Protein AF-A0A009QMI8-F1 (afdb_monomer_lite)

Structure (mmCIF, N/CA/C/O backbone):
data_AF-A0A009QMI8-F1
#
_entry.id   AF-A0A009QMI8-F1
#
loop_
_atom_site.group_PDB
_atom_site.id
_atom_site.type_symbol
_atom_site.label_atom_id
_atom_site.label_alt_id
_atom_site.label_comp_id
_atom_site.label_asym_id
_atom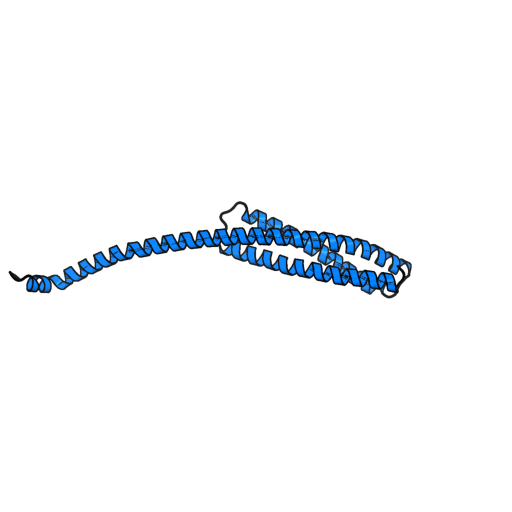_site.label_entity_id
_atom_site.label_seq_id
_atom_site.pdbx_PDB_ins_code
_atom_site.Cartn_x
_atom_site.Cartn_y
_atom_site.Cartn_z
_atom_site.occupancy
_atom_site.B_iso_or_equiv
_atom_site.auth_seq_id
_atom_site.auth_comp_id
_atom_site.auth_asym_id
_atom_site.auth_atom_id
_atom_site.pdbx_PDB_model_num
ATOM 1 N N . MET A 1 1 ? 54.240 -10.977 -61.416 1.00 46.38 1 MET A N 1
ATOM 2 C CA . MET A 1 1 ? 53.330 -9.974 -62.006 1.00 46.38 1 MET A CA 1
ATOM 3 C C . MET A 1 1 ? 52.086 -10.717 -62.457 1.00 46.38 1 MET A C 1
ATOM 5 O O . MET A 1 1 ? 52.173 -11.466 -63.418 1.00 46.38 1 MET A O 1
ATOM 9 N N . CYS A 1 2 ? 50.984 -10.628 -61.709 1.00 50.41 2 CYS A N 1
ATOM 10 C CA . CYS A 1 2 ? 49.711 -11.210 -62.141 1.00 50.41 2 CYS A CA 1
ATOM 11 C C . CYS A 1 2 ? 49.081 -10.260 -63.158 1.00 50.41 2 CYS A C 1
ATOM 13 O O . CYS A 1 2 ? 48.309 -9.381 -62.790 1.00 50.41 2 CYS A O 1
ATOM 15 N N . ASP A 1 3 ? 49.480 -10.398 -64.418 1.00 60.16 3 ASP A N 1
ATOM 16 C CA . ASP A 1 3 ? 48.928 -9.625 -65.527 1.00 60.16 3 ASP A CA 1
ATOM 17 C C . ASP A 1 3 ? 47.717 -10.389 -66.082 1.00 60.16 3 ASP A C 1
ATOM 19 O O . ASP A 1 3 ? 47.781 -11.077 -67.099 1.00 60.16 3 ASP A O 1
ATOM 23 N N . SER A 1 4 ? 46.618 -10.394 -65.321 1.00 53.62 4 SER A N 1
ATOM 24 C CA . SER A 1 4 ? 45.408 -11.120 -65.703 1.00 53.62 4 SER A CA 1
ATOM 25 C C . SER A 1 4 ? 44.417 -10.186 -66.389 1.00 53.62 4 SER A C 1
ATOM 27 O O . SER A 1 4 ? 43.771 -9.370 -65.734 1.00 53.62 4 SER A O 1
ATOM 29 N N . LYS A 1 5 ? 44.236 -10.373 -67.702 1.00 62.56 5 LYS A N 1
ATOM 30 C CA . LYS A 1 5 ? 43.083 -9.845 -68.459 1.00 62.56 5 LYS A CA 1
ATOM 31 C C . LYS A 1 5 ? 41.750 -10.493 -68.038 1.00 62.56 5 LYS A C 1
ATOM 33 O O . LYS A 1 5 ? 40.693 -10.019 -68.440 1.00 62.56 5 LYS A O 1
ATOM 38 N N . ASP A 1 6 ? 41.808 -11.520 -67.187 1.00 74.06 6 ASP A N 1
ATOM 39 C CA . ASP A 1 6 ? 40.657 -12.264 -66.688 1.00 74.06 6 ASP A CA 1
ATOM 40 C C . ASP A 1 6 ? 40.270 -11.824 -65.271 1.00 74.06 6 ASP A C 1
ATOM 42 O O . ASP A 1 6 ? 40.998 -12.040 -64.297 1.00 74.06 6 ASP A O 1
ATOM 46 N N . PHE A 1 7 ? 39.073 -11.245 -65.158 1.00 73.62 7 PHE A N 1
ATOM 47 C CA . PHE A 1 7 ? 38.458 -10.749 -63.920 1.00 73.62 7 PHE A CA 1
ATOM 48 C C . PHE A 1 7 ? 38.513 -11.760 -62.759 1.00 73.62 7 PHE A C 1
ATOM 50 O O . PHE A 1 7 ? 38.753 -11.391 -61.610 1.00 73.62 7 PHE A O 1
ATOM 57 N N . TRP A 1 8 ? 38.365 -13.049 -63.069 1.00 76.56 8 TRP A N 1
ATOM 58 C CA . TRP A 1 8 ? 38.388 -14.143 -62.099 1.00 76.56 8 TRP A CA 1
ATOM 59 C C . TRP A 1 8 ? 39.761 -14.380 -61.465 1.00 76.56 8 TRP A C 1
ATOM 61 O O . TRP A 1 8 ? 39.843 -14.646 -60.266 1.00 76.56 8 TRP A O 1
ATOM 71 N N . SER A 1 9 ? 40.844 -14.235 -62.232 1.00 75.31 9 SER A N 1
ATOM 72 C CA . SER A 1 9 ? 42.204 -14.400 -61.706 1.00 75.31 9 SER A CA 1
ATOM 73 C C . SER A 1 9 ? 42.607 -13.212 -60.829 1.00 75.31 9 SER A C 1
ATOM 75 O O . SER A 1 9 ? 43.295 -13.397 -59.825 1.00 75.31 9 SER A O 1
ATOM 77 N N . TRP A 1 10 ? 42.131 -12.005 -61.152 1.00 77.75 10 TRP A N 1
ATOM 78 C CA . TRP A 1 10 ? 42.320 -10.823 -60.308 1.00 77.75 10 TRP A CA 1
ATOM 79 C C . TRP A 1 10 ? 41.544 -10.933 -58.986 1.00 77.75 10 TRP A C 1
ATOM 81 O O . TRP A 1 10 ? 42.095 -10.639 -57.922 1.00 77.75 10 TRP A O 1
ATOM 91 N N . LEU A 1 11 ? 40.296 -11.415 -59.042 1.00 73.19 11 LEU A N 1
ATOM 92 C CA . LEU A 1 11 ? 39.468 -11.717 -57.868 1.00 73.19 11 LEU A CA 1
ATOM 93 C C . LEU A 1 11 ? 40.124 -12.760 -56.963 1.00 73.19 11 LEU A C 1
ATOM 95 O O . LEU A 1 11 ? 40.152 -12.569 -55.753 1.00 73.19 11 LEU A O 1
ATOM 99 N N . GLY A 1 12 ? 40.686 -13.826 -57.541 1.00 74.38 12 GLY A N 1
ATOM 100 C CA . GLY A 1 12 ? 41.393 -14.869 -56.797 1.00 74.38 12 GLY A CA 1
ATOM 101 C C . GLY A 1 12 ? 42.643 -14.352 -56.081 1.00 74.38 12 GLY A C 1
ATOM 102 O O . GLY A 1 12 ? 42.836 -14.642 -54.902 1.00 74.38 12 GLY A O 1
ATOM 103 N N . CYS A 1 13 ? 43.461 -13.527 -56.746 1.00 78.38 13 CYS A N 1
ATOM 104 C CA . CYS A 1 13 ? 44.662 -12.945 -56.133 1.00 78.38 13 CYS A CA 1
ATOM 105 C C . CYS A 1 13 ? 44.353 -11.913 -55.034 1.00 78.38 13 CYS A C 1
ATOM 107 O O . CYS A 1 13 ? 45.130 -11.793 -54.089 1.00 78.38 13 CYS A O 1
ATOM 109 N N . ASN A 1 14 ? 43.231 -11.191 -55.129 1.00 80.56 14 ASN A N 1
ATOM 110 C CA . ASN A 1 14 ? 42.832 -10.161 -54.159 1.00 80.56 14 ASN A CA 1
ATOM 111 C C . ASN A 1 14 ? 41.709 -10.614 -53.208 1.00 80.56 14 ASN A C 1
ATOM 113 O O . ASN A 1 14 ? 41.188 -9.804 -52.438 1.00 80.56 14 ASN A O 1
ATOM 117 N N . ALA A 1 15 ? 41.345 -11.901 -53.220 1.00 79.06 15 ALA A N 1
ATOM 118 C CA . ALA A 1 15 ? 40.193 -12.445 -52.497 1.00 79.06 15 ALA A CA 1
ATOM 119 C C . ALA A 1 15 ? 40.210 -12.105 -50.999 1.00 79.06 15 ALA A C 1
ATOM 121 O O . ALA A 1 15 ? 39.189 -11.703 -50.446 1.00 79.06 15 ALA A O 1
ATOM 122 N N . GLY A 1 16 ? 41.381 -12.179 -50.353 1.00 77.56 16 GLY A N 1
ATOM 123 C CA . GLY A 1 16 ? 41.532 -11.820 -48.940 1.00 77.56 16 GLY A CA 1
ATOM 124 C C . GLY A 1 16 ? 41.261 -10.338 -48.658 1.00 77.56 16 GLY A C 1
ATOM 125 O O . GLY A 1 16 ? 40.590 -10.008 -47.684 1.00 77.56 16 GLY A O 1
ATOM 126 N N . GLN A 1 17 ? 41.710 -9.433 -49.533 1.00 83.75 17 GLN A N 1
ATOM 127 C CA . GLN A 1 17 ? 41.449 -7.994 -49.392 1.00 83.75 17 GLN A CA 1
ATOM 128 C C . GLN A 1 17 ? 39.970 -7.668 -49.628 1.00 83.75 17 GLN A C 1
ATOM 130 O O . GLN A 1 17 ? 39.384 -6.869 -48.899 1.00 83.75 17 GLN A O 1
ATOM 135 N N . ILE A 1 18 ? 39.346 -8.334 -50.602 1.00 85.06 18 ILE A N 1
ATOM 136 C CA . ILE A 1 18 ? 37.919 -8.186 -50.905 1.00 85.06 18 ILE A CA 1
ATOM 137 C C . ILE A 1 18 ? 37.064 -8.711 -49.744 1.00 85.06 18 ILE A C 1
ATOM 139 O O . ILE A 1 18 ? 36.099 -8.059 -49.352 1.00 85.06 18 ILE A O 1
ATOM 143 N N . GLN A 1 19 ? 37.443 -9.833 -49.128 1.00 84.06 19 GLN A N 1
ATOM 144 C CA . GLN A 1 19 ? 36.761 -10.373 -47.952 1.00 84.06 19 GLN A CA 1
ATOM 145 C C . GLN A 1 19 ? 36.841 -9.419 -46.751 1.00 84.06 19 GLN A C 1
ATOM 147 O O . GLN A 1 19 ? 35.836 -9.210 -46.072 1.00 84.06 19 GLN A O 1
ATOM 152 N N . ILE A 1 20 ? 38.000 -8.794 -46.517 1.00 87.00 20 ILE A N 1
ATOM 153 C CA . ILE A 1 20 ? 38.163 -7.773 -45.470 1.00 87.00 20 ILE A CA 1
ATOM 154 C C . ILE A 1 20 ? 37.282 -6.553 -45.769 1.00 87.00 20 ILE A C 1
ATOM 156 O O . ILE A 1 20 ? 36.592 -6.066 -44.875 1.00 87.00 20 ILE A O 1
ATOM 160 N N . LEU A 1 21 ? 37.245 -6.085 -47.020 1.00 88.31 21 LEU A N 1
ATOM 161 C CA . LEU A 1 21 ? 36.407 -4.953 -47.423 1.00 88.31 21 LEU A CA 1
ATOM 162 C C . LEU A 1 21 ? 34.914 -5.241 -47.199 1.00 88.31 21 LEU A C 1
ATOM 164 O O . LEU A 1 21 ? 34.206 -4.419 -46.617 1.00 88.31 21 LEU A O 1
ATOM 168 N N . ILE A 1 22 ? 34.446 -6.426 -47.600 1.00 87.38 22 ILE A N 1
ATOM 169 C CA . ILE A 1 22 ? 33.065 -6.871 -47.375 1.00 87.38 22 ILE A CA 1
ATOM 170 C C . ILE A 1 22 ? 32.766 -6.958 -45.873 1.00 87.38 22 ILE A C 1
ATOM 172 O O . ILE A 1 22 ? 31.709 -6.505 -45.438 1.00 87.38 22 ILE A O 1
ATOM 176 N N . ALA A 1 23 ? 33.695 -7.479 -45.067 1.00 87.00 23 ALA A N 1
ATOM 177 C CA . ALA A 1 23 ? 33.530 -7.565 -43.618 1.00 87.00 23 ALA A CA 1
ATOM 178 C C . ALA A 1 23 ? 33.418 -6.180 -42.956 1.00 87.00 23 ALA A C 1
ATOM 180 O O . ALA A 1 23 ? 32.575 -5.988 -42.081 1.00 87.00 23 ALA A O 1
ATOM 181 N N . VAL A 1 24 ? 34.205 -5.193 -43.400 1.00 90.69 24 VAL A N 1
ATOM 182 C CA . VAL A 1 24 ? 34.113 -3.806 -42.909 1.00 90.69 24 VAL A CA 1
ATOM 183 C C . VAL A 1 24 ? 32.769 -3.180 -43.281 1.00 90.69 24 VAL A C 1
ATOM 185 O O . VAL A 1 24 ? 32.128 -2.561 -42.432 1.00 90.69 24 VAL A O 1
ATOM 188 N N . ILE A 1 25 ? 32.299 -3.378 -44.516 1.00 89.62 25 ILE A N 1
ATOM 189 C CA . ILE A 1 25 ? 30.984 -2.887 -44.954 1.00 89.62 25 ILE A CA 1
ATOM 190 C C . ILE A 1 25 ? 29.866 -3.545 -44.135 1.00 89.62 25 ILE A C 1
ATOM 192 O O . ILE A 1 25 ? 28.976 -2.851 -43.643 1.00 89.62 25 ILE A O 1
ATOM 196 N N . ALA A 1 26 ? 29.931 -4.862 -43.926 1.00 88.06 26 ALA A N 1
ATOM 197 C CA . ALA A 1 26 ? 28.974 -5.589 -43.097 1.00 88.06 26 ALA A CA 1
ATOM 198 C C . ALA A 1 26 ? 28.961 -5.071 -41.647 1.00 88.06 26 ALA A C 1
ATOM 200 O O . ALA A 1 26 ? 27.890 -4.894 -41.067 1.00 88.06 26 ALA A O 1
ATOM 201 N N . LEU A 1 27 ? 30.129 -4.756 -41.081 1.00 86.69 27 LEU A N 1
ATOM 202 C CA . LEU A 1 27 ? 30.253 -4.201 -39.733 1.00 86.69 27 LEU A CA 1
ATOM 203 C C . LEU A 1 27 ? 29.658 -2.789 -39.633 1.00 86.69 27 LEU A C 1
ATOM 205 O O . LEU A 1 27 ? 28.938 -2.497 -38.680 1.00 86.69 27 LEU A O 1
ATOM 209 N N . LEU A 1 28 ? 29.883 -1.932 -40.632 1.00 89.19 28 LEU A N 1
ATOM 210 C CA . LEU A 1 28 ? 29.272 -0.599 -40.690 1.00 89.19 28 LEU A CA 1
ATOM 211 C C . LEU A 1 28 ? 27.744 -0.675 -40.796 1.00 89.19 28 LEU A C 1
ATOM 213 O O . LEU A 1 28 ? 27.038 0.057 -40.098 1.00 89.19 28 LEU A O 1
ATOM 217 N N . LEU A 1 29 ? 27.228 -1.594 -41.615 1.00 88.62 29 LEU A N 1
ATOM 218 C CA . LEU A 1 29 ? 25.789 -1.821 -41.741 1.00 88.62 29 LEU A CA 1
ATOM 219 C C . LEU A 1 29 ? 25.177 -2.398 -40.455 1.00 88.62 29 LEU A C 1
ATOM 221 O O . LEU A 1 29 ? 24.051 -2.040 -40.117 1.00 88.62 29 LEU A O 1
ATOM 225 N N . ALA A 1 30 ? 25.917 -3.211 -39.693 1.00 87.38 30 ALA A N 1
ATOM 226 C CA . ALA A 1 30 ? 25.461 -3.781 -38.423 1.00 87.38 30 ALA A CA 1
ATOM 227 C C . ALA A 1 30 ? 25.318 -2.745 -37.286 1.00 87.38 30 ALA A C 1
ATOM 229 O O . ALA A 1 30 ? 24.524 -2.944 -36.365 1.00 87.38 30 ALA A O 1
ATOM 230 N N . ILE A 1 31 ? 26.017 -1.606 -37.345 1.00 89.12 31 ILE A N 1
ATOM 231 C CA . ILE A 1 31 ? 25.927 -0.548 -36.317 1.00 89.12 31 ILE A CA 1
ATOM 232 C C . ILE A 1 31 ? 24.546 0.131 -36.312 1.00 89.12 31 ILE A C 1
ATOM 234 O O . ILE A 1 31 ? 24.036 0.516 -35.255 1.00 89.12 31 ILE A O 1
ATOM 238 N N . ILE A 1 32 ? 23.919 0.272 -37.482 1.00 86.12 32 ILE A N 1
ATOM 239 C CA . ILE A 1 32 ? 22.617 0.933 -37.647 1.00 86.12 32 ILE A CA 1
ATOM 240 C C . ILE A 1 32 ? 21.511 0.228 -36.837 1.00 86.12 32 ILE A C 1
ATOM 242 O O . ILE A 1 32 ? 20.903 0.891 -35.987 1.00 86.12 32 ILE A O 1
ATOM 246 N N . PRO A 1 33 ? 21.245 -1.086 -37.014 1.00 86.94 33 PRO A N 1
ATOM 247 C CA . PRO A 1 33 ? 20.211 -1.778 -36.251 1.00 86.94 33 PRO A CA 1
ATOM 248 C C . PRO A 1 33 ? 20.514 -1.796 -34.751 1.00 86.94 33 PRO A C 1
ATOM 250 O O . PRO A 1 33 ? 19.590 -1.614 -33.964 1.00 86.94 33 PRO A O 1
ATOM 253 N N . ILE A 1 34 ? 21.783 -1.899 -34.334 1.00 88.88 34 ILE A N 1
ATOM 254 C CA . ILE A 1 34 ? 22.170 -1.829 -32.912 1.00 88.88 34 ILE A CA 1
ATOM 255 C C . ILE A 1 34 ? 21.778 -0.474 -32.306 1.00 88.88 34 ILE A C 1
ATOM 257 O O . ILE A 1 34 ? 21.180 -0.408 -31.229 1.00 88.88 34 ILE A O 1
ATOM 261 N N . ARG A 1 35 ? 22.054 0.629 -33.010 1.00 87.88 35 ARG A N 1
ATOM 262 C CA . ARG A 1 35 ? 21.688 1.978 -32.555 1.00 87.88 35 ARG A CA 1
ATOM 263 C C . ARG A 1 35 ? 20.172 2.172 -32.493 1.00 87.88 35 ARG A C 1
ATOM 265 O O . ARG A 1 35 ? 19.678 2.818 -31.566 1.00 87.88 35 ARG A O 1
ATOM 272 N N . HIS A 1 36 ? 19.433 1.628 -33.460 1.00 87.38 36 HIS A N 1
ATOM 273 C CA . HIS A 1 36 ? 17.970 1.651 -33.441 1.00 87.38 36 HIS A CA 1
ATOM 274 C C . HIS A 1 36 ? 17.400 0.815 -32.294 1.00 87.38 36 HIS A C 1
ATOM 276 O O . HIS A 1 36 ? 16.553 1.324 -31.564 1.00 87.38 36 HIS A O 1
ATOM 282 N N . ALA A 1 37 ? 17.909 -0.397 -32.074 1.00 85.81 37 ALA A N 1
ATOM 283 C CA . ALA A 1 37 ? 17.518 -1.252 -30.958 1.00 85.81 37 ALA A CA 1
ATOM 284 C C . ALA A 1 37 ? 17.758 -0.551 -29.613 1.00 85.81 37 ALA A C 1
ATOM 286 O O . ALA A 1 37 ? 16.862 -0.501 -28.776 1.00 85.81 37 ALA A O 1
ATOM 287 N N . TYR A 1 38 ? 18.910 0.102 -29.435 1.00 88.06 38 TYR A N 1
ATOM 288 C CA . TYR A 1 38 ? 19.198 0.860 -28.215 1.00 88.06 38 TYR A CA 1
ATOM 289 C C . TYR A 1 38 ? 18.211 2.016 -27.986 1.00 88.06 38 TYR A C 1
ATOM 291 O O . TYR A 1 38 ? 17.740 2.240 -26.869 1.00 88.06 38 TYR A O 1
ATOM 299 N N . ARG A 1 39 ? 17.852 2.750 -29.048 1.00 86.38 39 ARG A N 1
ATOM 300 C CA . ARG A 1 39 ? 16.832 3.810 -28.973 1.00 86.38 39 ARG A CA 1
ATOM 301 C C . ARG A 1 39 ? 15.452 3.250 -28.631 1.00 86.38 39 ARG A C 1
ATOM 303 O O . ARG A 1 39 ? 14.767 3.844 -27.802 1.00 86.38 39 ARG A O 1
ATOM 310 N N . GLN A 1 40 ? 15.066 2.127 -29.234 1.00 81.44 40 GLN A N 1
ATOM 311 C CA . GLN A 1 40 ? 13.792 1.463 -28.953 1.00 81.44 40 GLN A CA 1
ATOM 312 C C . GLN A 1 40 ? 13.723 0.967 -27.507 1.00 81.44 40 GLN A C 1
ATOM 314 O O . GLN A 1 40 ? 12.732 1.229 -26.834 1.00 81.44 40 GLN A O 1
ATOM 319 N N . LEU A 1 41 ? 14.793 0.355 -26.992 1.00 82.62 41 LEU A N 1
ATOM 320 C CA . LEU A 1 41 ? 14.879 -0.067 -25.591 1.00 82.62 41 LEU A CA 1
ATOM 321 C C . LEU A 1 41 ? 14.733 1.119 -24.633 1.00 82.62 41 LEU A C 1
ATOM 323 O O . LEU A 1 41 ? 13.975 1.051 -23.669 1.00 82.62 41 LEU A O 1
ATOM 327 N N . LYS A 1 42 ? 15.410 2.239 -24.915 1.00 83.81 42 LYS A N 1
ATOM 328 C CA . LYS A 1 42 ? 15.288 3.451 -24.093 1.00 83.81 42 LYS A CA 1
ATOM 329 C C . LYS A 1 42 ? 13.859 4.003 -24.094 1.00 83.81 42 LYS A C 1
ATOM 331 O O . LYS A 1 42 ? 13.368 4.401 -23.041 1.00 83.81 42 LYS A O 1
ATOM 336 N N . LEU A 1 43 ? 13.206 4.030 -25.256 1.00 83.50 43 LEU A N 1
ATOM 337 C CA . LEU A 1 43 ? 11.828 4.506 -25.387 1.00 83.50 43 LEU A CA 1
ATOM 338 C C . LEU A 1 43 ? 10.841 3.577 -24.665 1.00 83.50 43 LEU A C 1
ATOM 340 O O . LEU A 1 43 ? 10.006 4.056 -23.905 1.00 83.50 43 LEU A O 1
ATOM 344 N N . SER A 1 44 ? 10.991 2.263 -24.843 1.00 81.56 44 SER A N 1
ATOM 345 C CA . SER A 1 44 ? 10.172 1.243 -24.182 1.00 81.56 44 SER A CA 1
ATOM 346 C C . SER A 1 44 ? 10.291 1.319 -22.657 1.00 81.56 44 SER A C 1
ATOM 348 O O . SER A 1 44 ? 9.280 1.337 -21.959 1.00 81.56 44 SER A O 1
ATOM 350 N N . ASN A 1 45 ? 11.507 1.481 -22.127 1.00 80.88 45 ASN A N 1
ATOM 351 C CA . ASN A 1 45 ? 11.719 1.656 -20.690 1.00 80.88 45 ASN A CA 1
ATOM 352 C C . ASN A 1 45 ? 11.076 2.946 -20.156 1.00 80.88 45 ASN A C 1
ATOM 354 O O . ASN A 1 45 ? 10.524 2.945 -19.058 1.00 80.88 45 ASN A O 1
ATOM 358 N N . ALA A 1 46 ? 11.121 4.039 -20.924 1.00 80.88 46 ALA A N 1
ATOM 359 C CA . ALA A 1 46 ? 10.477 5.293 -20.539 1.00 80.88 46 ALA A CA 1
ATOM 360 C C . ALA A 1 46 ? 8.942 5.176 -20.528 1.00 80.88 46 ALA A C 1
ATOM 362 O O . ALA A 1 46 ? 8.304 5.665 -19.597 1.00 80.88 46 ALA A O 1
ATOM 363 N N . GLN A 1 47 ? 8.358 4.492 -21.518 1.00 84.31 47 GLN A N 1
ATOM 364 C CA . GLN A 1 47 ? 6.922 4.195 -21.555 1.00 84.31 47 GLN A CA 1
ATOM 365 C C . GLN A 1 47 ? 6.504 3.325 -20.369 1.00 84.31 47 GLN A C 1
ATOM 367 O O . GLN A 1 47 ? 5.591 3.698 -19.638 1.00 84.31 47 GLN A O 1
ATOM 372 N N . ARG A 1 48 ? 7.234 2.236 -20.102 1.00 84.69 48 ARG A N 1
ATOM 373 C CA . ARG A 1 48 ? 6.968 1.356 -18.957 1.00 84.69 48 ARG A CA 1
ATOM 374 C C . ARG A 1 48 ? 7.039 2.104 -17.624 1.00 84.69 48 ARG A C 1
ATOM 376 O O . ARG A 1 48 ? 6.180 1.910 -16.770 1.00 84.69 48 ARG A O 1
ATOM 383 N N . ALA A 1 49 ? 8.027 2.981 -17.441 1.00 81.75 49 ALA A N 1
ATOM 384 C CA . ALA A 1 49 ? 8.136 3.799 -16.233 1.00 81.75 49 ALA A CA 1
ATOM 385 C C . ALA A 1 49 ? 6.959 4.782 -16.088 1.00 81.75 49 ALA A C 1
ATOM 387 O O . ALA A 1 49 ? 6.463 4.999 -14.983 1.00 81.75 49 ALA A O 1
ATOM 388 N N . PHE A 1 50 ? 6.488 5.359 -17.197 1.00 83.81 50 PHE A N 1
ATOM 389 C CA . PHE A 1 50 ? 5.327 6.246 -17.203 1.00 83.81 50 PHE A CA 1
ATOM 390 C C . PHE A 1 50 ? 4.026 5.504 -16.866 1.00 83.81 50 PHE A C 1
ATOM 392 O O . PHE A 1 50 ? 3.278 5.952 -15.998 1.00 83.81 50 PHE A O 1
ATOM 399 N N . GLU A 1 51 ? 3.790 4.348 -17.487 1.00 85.50 51 GLU A N 1
ATOM 400 C CA . GLU A 1 51 ? 2.648 3.477 -17.184 1.00 85.50 51 GLU A CA 1
ATOM 401 C C . GLU A 1 51 ? 2.654 3.036 -15.721 1.00 85.50 51 GLU A C 1
ATOM 403 O O . GLU A 1 51 ? 1.633 3.125 -15.039 1.00 85.50 51 GLU A O 1
ATOM 408 N N . LEU A 1 52 ? 3.817 2.627 -15.210 1.00 86.56 52 LEU A N 1
ATOM 409 C CA . LEU A 1 52 ? 3.968 2.236 -13.815 1.00 86.56 52 LEU A CA 1
ATOM 410 C C . LEU A 1 52 ? 3.652 3.403 -12.876 1.00 86.56 52 LEU A C 1
ATOM 412 O O . LEU A 1 52 ? 2.934 3.221 -11.898 1.00 86.56 52 LEU A O 1
ATOM 416 N N . LYS A 1 53 ? 4.113 4.616 -13.200 1.00 84.88 53 LYS A N 1
ATOM 417 C CA . LYS A 1 53 ? 3.812 5.822 -12.420 1.00 84.88 53 LYS A CA 1
ATOM 418 C C . LYS A 1 53 ? 2.312 6.137 -12.402 1.00 84.88 53 LYS A C 1
ATOM 420 O O . LYS A 1 53 ? 1.778 6.448 -11.340 1.00 84.88 53 LYS A O 1
ATOM 425 N N . ILE A 1 54 ? 1.624 6.030 -13.542 1.00 85.94 54 ILE A N 1
ATOM 426 C CA . ILE A 1 54 ? 0.164 6.215 -13.617 1.00 85.94 54 ILE A CA 1
ATOM 427 C C . ILE A 1 54 ? -0.561 5.164 -12.779 1.00 85.94 54 ILE A C 1
ATOM 429 O O . ILE A 1 54 ? -1.415 5.517 -11.967 1.00 85.94 54 ILE A O 1
ATOM 433 N N . ASN A 1 55 ? -0.211 3.887 -12.950 1.00 86.44 55 ASN A N 1
ATOM 434 C CA . ASN A 1 55 ? -0.824 2.795 -12.198 1.00 86.44 55 ASN A CA 1
ATOM 435 C C . ASN A 1 55 ? -0.635 2.982 -10.695 1.00 86.44 55 ASN A C 1
ATOM 437 O O . ASN A 1 55 ? -1.567 2.763 -9.930 1.00 86.44 55 ASN A O 1
ATOM 441 N N . LEU A 1 56 ? 0.540 3.445 -10.282 1.00 87.56 56 LEU A N 1
ATOM 442 C CA . LEU A 1 56 ? 0.857 3.688 -8.887 1.00 87.56 56 LEU A CA 1
ATOM 443 C C . LEU A 1 56 ? 0.043 4.860 -8.316 1.00 87.56 56 LEU A C 1
ATOM 445 O O . LEU A 1 56 ? -0.511 4.728 -7.229 1.00 87.56 56 LEU A O 1
ATOM 449 N N . TYR A 1 57 ? -0.142 5.957 -9.061 1.00 86.31 57 TYR A N 1
ATOM 450 C CA . TYR A 1 57 ? -1.059 7.028 -8.644 1.00 86.31 57 TYR A CA 1
ATOM 451 C C . TYR A 1 57 ? -2.517 6.574 -8.556 1.00 86.31 57 TYR A C 1
ATOM 453 O O . TYR A 1 57 ? -3.225 6.963 -7.624 1.00 86.31 57 TYR A O 1
ATOM 461 N N . ARG A 1 58 ? -2.975 5.746 -9.503 1.00 88.06 58 ARG A N 1
ATOM 462 C CA . ARG A 1 58 ? -4.318 5.159 -9.449 1.00 88.06 58 ARG A CA 1
ATOM 463 C C . ARG A 1 58 ? -4.479 4.298 -8.197 1.00 88.06 58 ARG A C 1
ATOM 465 O O . ARG A 1 58 ? -5.402 4.527 -7.425 1.00 88.06 58 ARG A O 1
ATOM 472 N N . LEU A 1 59 ? -3.530 3.393 -7.956 1.00 89.00 59 LEU A N 1
ATOM 473 C CA . LEU A 1 59 ? -3.514 2.516 -6.787 1.00 89.00 59 LEU A CA 1
ATOM 474 C C . LEU A 1 59 ? -3.485 3.331 -5.486 1.00 89.00 59 LEU A C 1
ATOM 476 O O . LEU A 1 59 ? -4.214 3.027 -4.551 1.00 89.00 59 LEU A O 1
ATOM 480 N N . MET A 1 60 ? -2.693 4.404 -5.422 1.00 87.88 60 MET A N 1
ATOM 481 C CA . MET A 1 60 ? -2.672 5.311 -4.270 1.00 87.88 60 MET A CA 1
ATOM 482 C C . MET A 1 60 ? -4.029 5.989 -4.032 1.00 87.88 60 MET A C 1
ATOM 484 O O . MET A 1 60 ? -4.454 6.149 -2.890 1.00 87.88 60 MET A O 1
ATOM 488 N N . THR A 1 61 ? -4.718 6.381 -5.102 1.00 87.12 61 THR A N 1
ATOM 489 C CA . THR A 1 61 ? -6.042 7.016 -5.017 1.00 87.12 61 THR A CA 1
ATOM 490 C C . THR A 1 61 ? -7.106 6.029 -4.531 1.00 87.12 61 THR A C 1
ATOM 492 O O . THR A 1 61 ? -7.960 6.382 -3.726 1.00 87.12 61 THR A O 1
ATOM 495 N N . GLU A 1 62 ? -7.045 4.773 -4.965 1.00 87.31 62 GLU A N 1
ATOM 496 C CA . GLU A 1 62 ? -7.925 3.716 -4.448 1.00 87.31 62 GLU A CA 1
ATOM 497 C C . GLU A 1 62 ? -7.623 3.431 -2.967 1.00 87.31 62 GLU A C 1
ATOM 499 O O . GLU A 1 62 ? -8.529 3.360 -2.136 1.00 87.31 62 GLU A O 1
ATOM 504 N N . ASN A 1 63 ? -6.339 3.368 -2.606 1.00 88.56 63 ASN A N 1
ATOM 505 C CA . ASN A 1 63 ? -5.901 3.176 -1.226 1.00 88.56 63 ASN A CA 1
ATOM 506 C C . ASN A 1 63 ? -6.392 4.273 -0.283 1.00 88.56 63 ASN A C 1
ATOM 508 O O . ASN A 1 63 ? -6.867 3.963 0.805 1.00 88.56 63 ASN A O 1
ATOM 512 N N . ILE A 1 64 ? -6.298 5.549 -0.672 1.00 88.38 64 ILE A N 1
ATOM 513 C CA . ILE A 1 64 ? -6.692 6.640 0.228 1.00 88.38 64 ILE A CA 1
ATOM 514 C C . ILE A 1 64 ? -8.192 6.608 0.533 1.00 88.38 64 ILE A C 1
ATOM 516 O O . ILE A 1 64 ? -8.600 6.920 1.648 1.00 88.38 64 ILE A O 1
ATOM 520 N N . GLN A 1 65 ? -9.012 6.166 -0.425 1.00 88.38 65 GLN A N 1
ATOM 521 C CA . GLN A 1 65 ? -10.442 5.963 -0.203 1.00 88.38 65 GLN A CA 1
ATOM 522 C C . GLN A 1 65 ? -10.692 4.844 0.814 1.00 88.38 65 GLN A C 1
ATOM 524 O O . GLN A 1 65 ? -11.453 5.044 1.759 1.00 88.38 65 GLN A O 1
ATOM 529 N N . LEU A 1 66 ? -10.020 3.697 0.665 1.00 87.12 66 LEU A N 1
ATOM 530 C CA . LEU A 1 66 ? -10.150 2.563 1.589 1.00 87.12 66 LEU A CA 1
ATOM 531 C C . LEU A 1 66 ? -9.638 2.889 2.998 1.00 87.12 66 LEU A C 1
ATOM 533 O O . LEU A 1 66 ? -10.274 2.527 3.989 1.00 87.12 66 LEU A O 1
ATOM 537 N N . ILE A 1 67 ? -8.512 3.597 3.093 1.00 89.25 67 ILE A N 1
ATOM 538 C CA . ILE A 1 67 ? -7.935 4.059 4.359 1.00 89.25 67 ILE A CA 1
ATOM 539 C C . ILE A 1 67 ? -8.903 5.005 5.065 1.00 89.25 67 ILE A C 1
ATOM 541 O O . ILE A 1 67 ? -9.179 4.796 6.241 1.00 89.25 67 ILE A O 1
ATOM 545 N N . ASN A 1 68 ? -9.469 5.991 4.362 1.00 88.00 68 ASN A N 1
ATOM 546 C CA . ASN A 1 68 ? -10.428 6.925 4.958 1.00 88.00 68 ASN A CA 1
ATOM 547 C C . ASN A 1 68 ? -11.688 6.207 5.458 1.00 88.00 68 ASN A C 1
ATOM 549 O O . ASN A 1 68 ? -12.108 6.426 6.591 1.00 88.00 68 ASN A O 1
ATOM 553 N N . GLN A 1 69 ? -12.243 5.287 4.663 1.00 88.69 69 GLN A N 1
ATOM 554 C CA . GLN A 1 69 ? -13.389 4.474 5.087 1.00 88.69 69 GLN A CA 1
ATOM 555 C C . GLN A 1 69 ? -13.069 3.620 6.320 1.00 88.69 69 GLN A C 1
ATOM 557 O O . GLN A 1 69 ? -13.895 3.484 7.222 1.00 88.69 69 GLN A O 1
ATOM 562 N N . SER A 1 70 ? -11.870 3.035 6.368 1.00 86.88 70 SER A N 1
ATOM 563 C CA . SER A 1 70 ? -11.411 2.260 7.524 1.00 86.88 70 SER A CA 1
ATOM 564 C C . SER A 1 70 ? -11.252 3.160 8.747 1.00 86.88 70 SER A C 1
ATOM 566 O O . SER A 1 70 ? -11.711 2.814 9.831 1.00 86.88 70 SER A O 1
ATOM 568 N N . TYR A 1 71 ? -10.655 4.337 8.571 1.00 89.56 71 TYR A N 1
ATOM 569 C CA . TYR A 1 71 ? -10.427 5.307 9.633 1.00 89.56 71 TYR A CA 1
ATOM 570 C C . TYR A 1 71 ? -11.732 5.749 10.299 1.00 89.56 71 TYR A C 1
ATOM 572 O O . TYR A 1 71 ? -11.846 5.683 11.524 1.00 89.56 71 TYR A O 1
ATOM 580 N N . GLU A 1 72 ? -12.731 6.130 9.500 1.00 88.94 72 GLU A N 1
ATOM 581 C CA . GLU A 1 72 ? -14.054 6.532 9.987 1.00 88.94 72 GLU A CA 1
ATOM 582 C C . GLU A 1 72 ? -14.723 5.401 10.776 1.00 88.94 72 GLU A C 1
ATOM 584 O O . GLU A 1 72 ? -15.100 5.598 11.933 1.00 88.94 72 GLU A O 1
ATOM 589 N N . LYS A 1 73 ? -14.763 4.185 10.212 1.00 88.06 73 LYS A N 1
ATOM 590 C CA . LYS A 1 73 ? -15.346 3.012 10.885 1.00 88.06 73 LYS A CA 1
ATOM 591 C C . LYS A 1 73 ? -14.654 2.686 12.205 1.00 88.06 73 LYS A C 1
ATOM 593 O O . LYS A 1 73 ? -15.321 2.426 13.203 1.00 88.06 73 LYS A O 1
ATOM 598 N N . PHE A 1 74 ? -13.322 2.694 12.244 1.00 88.38 74 PHE A N 1
ATOM 599 C CA . PHE A 1 74 ? -12.591 2.428 13.485 1.00 88.38 74 PHE A CA 1
ATOM 600 C C . PHE A 1 74 ? -12.777 3.546 14.516 1.00 88.38 74 PHE A C 1
ATOM 602 O O . PHE A 1 74 ? -12.851 3.251 15.706 1.00 88.38 74 PHE A O 1
ATOM 609 N N . SER A 1 75 ? -12.922 4.804 14.090 1.00 89.94 75 SER A N 1
ATOM 610 C CA . SER A 1 75 ? -13.241 5.916 14.992 1.00 89.94 75 SER A CA 1
ATOM 611 C C . SER A 1 75 ? -14.615 5.738 15.652 1.00 89.94 75 SER A C 1
ATOM 613 O O . SER A 1 75 ? -14.758 5.937 16.860 1.00 89.94 75 SER A O 1
ATOM 615 N N . GLU A 1 76 ? -15.622 5.307 14.887 1.00 90.38 76 GLU A N 1
ATOM 616 C CA . GLU A 1 76 ? -16.952 4.972 15.413 1.00 90.38 76 GLU A CA 1
ATOM 617 C C . GLU A 1 76 ? -16.895 3.791 16.384 1.00 90.38 76 GLU A C 1
ATOM 619 O O . GLU A 1 76 ? -17.374 3.898 17.514 1.00 90.38 76 GLU A O 1
ATOM 624 N N . ILE A 1 77 ? -16.221 2.706 15.993 1.00 89.81 77 ILE A N 1
ATOM 625 C CA . ILE A 1 77 ? -16.020 1.527 16.842 1.00 89.81 77 ILE A CA 1
ATOM 626 C C . ILE A 1 77 ? -15.358 1.920 18.161 1.00 89.81 77 ILE A C 1
ATOM 628 O O . ILE A 1 77 ? -15.818 1.487 19.212 1.00 89.81 77 ILE A O 1
ATOM 632 N N . ILE A 1 78 ? -14.314 2.755 18.143 1.00 90.81 78 ILE A N 1
ATOM 633 C CA . ILE A 1 78 ? -13.630 3.207 19.363 1.00 90.81 78 ILE A CA 1
ATOM 634 C C . ILE A 1 78 ? -14.599 3.943 20.293 1.00 90.81 78 ILE A C 1
ATOM 636 O O . ILE A 1 78 ? -14.607 3.673 21.499 1.00 90.81 78 ILE A O 1
ATOM 640 N N . LYS A 1 79 ? -15.439 4.838 19.758 1.00 91.12 79 LYS A N 1
ATOM 641 C CA . LYS A 1 79 ? -16.453 5.552 20.551 1.00 91.12 79 LYS A CA 1
ATOM 642 C C . LYS A 1 79 ? -17.435 4.576 21.190 1.00 91.12 79 LYS A C 1
ATOM 644 O O . LYS A 1 79 ? -17.677 4.658 22.393 1.00 91.12 79 LYS A O 1
ATOM 649 N N . GLU A 1 80 ? -17.956 3.624 20.420 1.00 88.75 80 GLU A N 1
ATOM 650 C CA . GLU A 1 80 ? -18.892 2.628 20.944 1.00 88.75 80 GLU A CA 1
ATOM 651 C C . GLU A 1 80 ? -18.262 1.716 21.996 1.00 88.75 80 GLU A C 1
ATOM 653 O O . GLU A 1 80 ? -18.851 1.478 23.052 1.00 88.75 80 GLU A O 1
ATOM 658 N N . TYR A 1 81 ? -17.051 1.229 21.734 1.00 89.56 81 TYR A N 1
ATOM 659 C CA . TYR A 1 81 ? -16.330 0.351 22.646 1.00 89.56 81 TYR A CA 1
ATOM 660 C C . TYR A 1 81 ? -16.010 1.061 23.964 1.00 89.56 81 TYR A C 1
ATOM 662 O O . TYR A 1 81 ? -16.067 0.444 25.023 1.00 89.56 81 TYR A O 1
ATOM 670 N N . THR A 1 82 ? -15.734 2.368 23.919 1.00 90.31 82 THR A N 1
ATOM 671 C CA . THR A 1 82 ? -15.503 3.183 25.121 1.00 90.31 82 THR A CA 1
ATOM 672 C C . THR A 1 82 ? -16.730 3.190 26.034 1.00 90.31 82 THR A C 1
ATOM 674 O O . THR A 1 82 ? -16.592 3.029 27.247 1.00 90.31 82 THR A O 1
ATOM 677 N N . ILE A 1 83 ? -17.934 3.312 25.461 1.00 89.94 83 ILE A N 1
ATOM 678 C CA . ILE A 1 83 ? -19.199 3.265 26.213 1.00 89.94 83 ILE A CA 1
ATOM 679 C C . ILE A 1 83 ? -19.390 1.879 26.838 1.00 89.94 83 ILE A C 1
ATOM 681 O O . ILE A 1 83 ? -19.686 1.766 28.025 1.00 89.94 83 ILE A O 1
ATOM 685 N N . VAL A 1 84 ? -19.163 0.818 26.061 1.00 89.25 84 VAL A N 1
ATOM 686 C CA . VAL A 1 84 ? -19.292 -0.563 26.546 1.00 89.25 84 VAL A CA 1
ATOM 687 C C . VAL A 1 84 ? -18.324 -0.852 27.690 1.00 89.25 84 VAL A C 1
ATOM 689 O O . VAL A 1 84 ? -18.734 -1.400 28.708 1.00 89.25 84 VAL A O 1
ATOM 692 N N . ILE A 1 85 ? -17.052 -0.467 27.562 1.00 89.25 85 ILE A N 1
A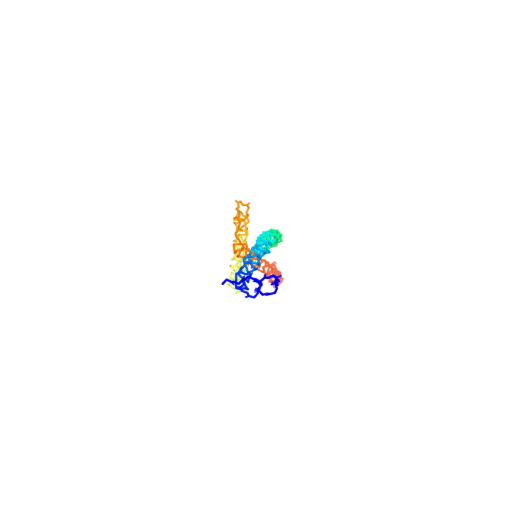TOM 693 C CA . ILE A 1 85 ? -16.047 -0.658 28.618 1.00 89.25 85 ILE A CA 1
ATOM 694 C C . ILE A 1 85 ? -16.437 0.099 29.887 1.00 89.25 85 ILE A C 1
ATOM 696 O O . ILE A 1 85 ? -16.321 -0.454 30.982 1.00 89.25 85 ILE A O 1
ATOM 700 N N . ALA A 1 86 ? -16.938 1.331 29.756 1.00 89.94 86 ALA A N 1
ATOM 701 C CA . ALA A 1 86 ? -17.423 2.100 30.897 1.00 89.94 86 ALA A CA 1
ATOM 702 C C . ALA A 1 86 ? -18.563 1.370 31.629 1.00 89.94 86 ALA A C 1
ATOM 704 O O . ALA A 1 86 ? -18.511 1.251 32.856 1.00 89.94 86 ALA A O 1
ATOM 705 N N . GLU A 1 87 ? -19.520 0.789 30.898 1.00 88.88 87 GLU A N 1
ATOM 706 C CA . GLU A 1 87 ? -20.641 0.077 31.521 1.00 88.88 87 GLU A CA 1
ATOM 707 C C . GLU A 1 87 ? -20.278 -1.300 32.069 1.00 88.88 87 GLU A C 1
ATOM 709 O O . GLU A 1 87 ? -20.766 -1.666 33.141 1.00 88.88 87 GLU A O 1
ATOM 714 N N . LEU A 1 88 ? -19.363 -2.034 31.434 1.00 88.12 88 LEU A N 1
ATOM 715 C CA . LEU A 1 88 ? -18.802 -3.255 32.019 1.00 88.12 88 LEU A CA 1
ATOM 716 C C . LEU A 1 88 ? -18.067 -2.950 33.329 1.00 88.12 88 LEU A C 1
ATOM 718 O O . LEU A 1 88 ? -18.231 -3.671 34.314 1.00 88.12 88 LEU A O 1
ATOM 722 N N . LYS A 1 89 ? -17.311 -1.845 33.373 1.00 90.56 89 LYS A N 1
ATOM 723 C CA . LYS A 1 89 ? -16.618 -1.387 34.581 1.00 90.56 89 LYS A CA 1
ATOM 724 C C . LYS A 1 89 ? -17.596 -0.966 35.673 1.00 90.56 89 LYS A C 1
ATOM 726 O O . LYS A 1 89 ? -17.417 -1.346 36.827 1.00 90.56 89 LYS A O 1
ATOM 731 N N . ARG A 1 90 ? -18.661 -0.240 35.318 1.00 90.62 90 ARG A N 1
ATOM 732 C CA . ARG A 1 90 ? -19.729 0.156 36.249 1.00 90.62 90 ARG A CA 1
ATOM 733 C C . ARG A 1 90 ? -20.438 -1.052 36.864 1.00 90.62 90 ARG A C 1
ATOM 735 O O . ARG A 1 90 ? -20.811 -1.009 38.033 1.00 90.62 90 ARG A O 1
ATOM 742 N N . ARG A 1 91 ? -20.630 -2.114 36.080 1.00 90.94 91 ARG A N 1
ATOM 743 C CA . ARG A 1 91 ? -21.298 -3.354 36.502 1.00 90.94 91 ARG A CA 1
ATOM 744 C C . ARG A 1 91 ? -20.353 -4.368 37.156 1.00 90.94 91 ARG A C 1
ATOM 746 O O . ARG A 1 91 ? -20.830 -5.395 37.627 1.00 90.94 91 ARG A O 1
ATOM 753 N N . ASN A 1 92 ? -19.049 -4.077 37.209 1.00 87.81 92 ASN A N 1
ATOM 754 C CA . ASN A 1 92 ? -18.003 -4.988 37.677 1.00 87.81 92 ASN A CA 1
ATOM 755 C C . ASN A 1 92 ? -18.071 -6.365 36.978 1.00 87.81 92 ASN A C 1
ATOM 757 O O . ASN A 1 92 ? -17.992 -7.411 37.624 1.00 87.81 92 ASN A O 1
ATOM 761 N N . ASP A 1 93 ? -18.290 -6.354 35.657 1.00 88.69 93 ASP A N 1
ATOM 762 C CA . ASP A 1 93 ? -18.484 -7.562 34.848 1.00 88.69 93 ASP A CA 1
ATOM 763 C C . ASP A 1 93 ? -17.173 -8.355 34.697 1.00 88.69 93 ASP A C 1
ATOM 765 O O . ASP A 1 93 ? -16.106 -7.794 34.435 1.00 88.69 93 ASP A O 1
ATOM 769 N N . SER A 1 94 ? -17.254 -9.682 34.817 1.00 87.38 94 SER A N 1
ATOM 770 C CA . SER A 1 94 ? -16.111 -10.595 34.695 1.00 87.38 94 SER A CA 1
ATOM 771 C C . SER A 1 94 ? -15.414 -10.558 33.329 1.00 87.38 94 SER A C 1
ATOM 773 O O . SER A 1 94 ? -14.244 -10.924 33.229 1.00 87.38 94 SER A O 1
ATOM 775 N N . GLU A 1 95 ? -16.105 -10.128 32.270 1.00 84.88 95 GLU A N 1
ATOM 776 C CA . GLU A 1 95 ? -15.544 -10.055 30.917 1.00 84.88 95 GLU A CA 1
ATOM 777 C C . GLU A 1 95 ? -14.807 -8.740 30.619 1.00 84.88 95 GLU A C 1
ATOM 779 O O . GLU A 1 95 ? -14.227 -8.605 29.538 1.00 84.88 95 GLU A O 1
ATOM 784 N N . LEU A 1 96 ? -14.758 -7.793 31.566 1.00 86.12 96 LEU A N 1
ATOM 785 C CA . LEU A 1 96 ? -14.101 -6.492 31.388 1.00 86.12 96 LEU A CA 1
ATOM 786 C C . LEU A 1 96 ? -12.672 -6.629 30.834 1.00 86.12 96 LEU A C 1
ATOM 788 O O . LEU A 1 96 ? -12.368 -6.060 29.788 1.00 86.12 96 LEU A O 1
ATOM 792 N N . ASN A 1 97 ? -11.830 -7.458 31.460 1.00 86.88 97 ASN A N 1
ATOM 793 C CA . ASN A 1 97 ? -10.424 -7.636 31.063 1.00 86.88 97 ASN A CA 1
ATOM 794 C C . ASN A 1 97 ? -10.270 -8.140 29.616 1.00 86.88 97 ASN A C 1
ATOM 796 O O . ASN A 1 97 ? -9.358 -7.741 28.889 1.00 86.88 97 ASN A O 1
ATOM 800 N N . LYS A 1 98 ? -11.175 -9.023 29.175 1.00 87.94 98 LYS A N 1
ATOM 801 C CA . LYS A 1 98 ? -11.188 -9.558 27.806 1.00 87.94 98 LYS A CA 1
ATOM 802 C C . LYS A 1 98 ? -11.524 -8.454 26.806 1.00 87.94 98 LYS A C 1
ATOM 804 O O . LYS A 1 98 ? -10.853 -8.335 25.779 1.00 87.94 98 LYS A O 1
ATOM 809 N N . HIS A 1 99 ? -12.533 -7.638 27.107 1.00 86.19 99 HIS A N 1
ATOM 810 C CA . HIS A 1 99 ? -12.941 -6.545 26.231 1.00 86.19 99 HIS A CA 1
ATOM 811 C C . HIS A 1 99 ? -11.936 -5.387 26.239 1.00 86.19 99 HIS A C 1
ATOM 813 O O . HIS A 1 99 ? -11.674 -4.849 25.167 1.00 86.19 99 HIS A O 1
ATOM 819 N N . GLU A 1 100 ? -11.282 -5.071 27.359 1.00 86.44 100 GLU A N 1
ATOM 820 C CA . GLU A 1 100 ? -10.171 -4.104 27.397 1.00 86.44 100 GLU A CA 1
ATOM 821 C C . GLU A 1 100 ? -9.014 -4.541 26.484 1.00 86.44 100 GLU A C 1
ATOM 823 O O . GLU A 1 100 ? -8.509 -3.746 25.691 1.00 86.44 100 GLU A O 1
ATOM 828 N N . GLY A 1 101 ? -8.650 -5.829 26.491 1.00 85.31 101 GLY A N 1
ATOM 829 C CA . GLY A 1 101 ? -7.633 -6.365 25.577 1.00 85.31 101 GLY A CA 1
ATOM 830 C C . GLY A 1 101 ? -8.030 -6.306 24.094 1.00 85.31 101 GLY A C 1
ATOM 831 O O . GLY A 1 101 ? -7.176 -6.172 23.214 1.00 85.31 101 GLY A O 1
ATOM 832 N N . ILE A 1 102 ? -9.324 -6.397 23.775 1.00 85.44 102 ILE A N 1
ATOM 833 C CA . ILE A 1 102 ? -9.825 -6.164 22.410 1.00 85.44 102 ILE A CA 1
ATOM 834 C C . ILE A 1 102 ? -9.768 -4.669 22.076 1.00 85.44 102 ILE A C 1
ATOM 836 O O . ILE A 1 102 ? -9.302 -4.316 20.998 1.00 85.44 102 ILE A O 1
ATOM 840 N N . PHE A 1 103 ? -10.156 -3.795 23.003 1.00 88.44 103 PHE A N 1
ATOM 841 C CA . PHE A 1 103 ? -10.144 -2.348 22.805 1.00 88.44 103 PHE A CA 1
ATOM 842 C C . PHE A 1 103 ? -8.738 -1.806 22.521 1.00 88.44 103 PHE A C 1
ATOM 844 O O . PHE A 1 103 ? -8.547 -1.044 21.577 1.00 88.44 103 PHE A O 1
ATOM 851 N N . VAL A 1 104 ? -7.724 -2.277 23.253 1.00 88.69 104 VAL A N 1
ATOM 852 C CA . VAL A 1 104 ? -6.318 -1.932 22.978 1.00 88.69 104 VAL A CA 1
ATOM 853 C C . VAL A 1 104 ? -5.908 -2.344 21.560 1.00 88.69 104 VAL A C 1
ATOM 855 O O . VAL A 1 104 ? -5.215 -1.594 20.873 1.00 88.69 104 VAL A O 1
ATOM 858 N N . ARG A 1 105 ? -6.365 -3.510 21.080 1.00 87.62 105 ARG A N 1
ATOM 859 C CA . ARG A 1 105 ? -6.116 -3.942 19.695 1.00 87.62 105 ARG A CA 1
ATOM 860 C C . ARG A 1 105 ? -6.819 -3.047 18.676 1.00 87.62 105 ARG A C 1
ATOM 862 O O . ARG A 1 105 ? -6.200 -2.715 17.674 1.00 87.62 105 ARG A O 1
ATOM 869 N N . VAL A 1 106 ? -8.059 -2.630 18.937 1.00 88.25 106 VAL A N 1
ATOM 870 C CA . VAL A 1 106 ? -8.802 -1.682 18.083 1.00 88.25 106 VAL A CA 1
ATOM 871 C C . VAL A 1 106 ? -8.043 -0.358 17.959 1.00 88.25 106 VAL A C 1
ATOM 873 O O . VAL A 1 106 ? -7.848 0.127 16.848 1.00 88.25 106 VAL A O 1
ATOM 876 N N . ILE A 1 107 ? -7.568 0.199 19.079 1.00 89.75 107 ILE A N 1
ATOM 877 C CA . ILE A 1 107 ? -6.779 1.442 19.092 1.00 89.75 107 ILE A CA 1
ATOM 878 C C . ILE A 1 107 ? -5.490 1.273 18.286 1.00 89.75 107 ILE A C 1
ATOM 880 O O . ILE A 1 107 ? -5.137 2.150 17.499 1.00 89.75 107 ILE A O 1
ATOM 884 N N . LYS A 1 108 ? -4.799 0.138 18.450 1.00 90.69 108 LYS A N 1
ATOM 885 C CA . LYS A 1 108 ? -3.588 -0.151 17.679 1.00 90.69 108 LYS A CA 1
ATOM 886 C C . LYS A 1 108 ? -3.873 -0.173 16.175 1.00 90.69 108 LYS A C 1
ATOM 888 O O . LYS A 1 108 ? -3.180 0.511 15.437 1.00 90.69 108 LYS A O 1
ATOM 893 N N . VAL A 1 109 ? -4.913 -0.887 15.741 1.00 88.38 109 VAL A N 1
ATOM 894 C CA . VAL A 1 109 ? -5.299 -0.941 14.320 1.00 88.38 109 VAL A CA 1
ATOM 895 C C . VAL A 1 109 ? -5.641 0.453 13.787 1.00 88.38 109 VAL A C 1
ATOM 897 O O . VAL A 1 109 ? -5.223 0.808 12.692 1.00 88.38 109 VAL A O 1
ATOM 900 N N . HIS A 1 110 ? -6.334 1.282 14.570 1.00 89.38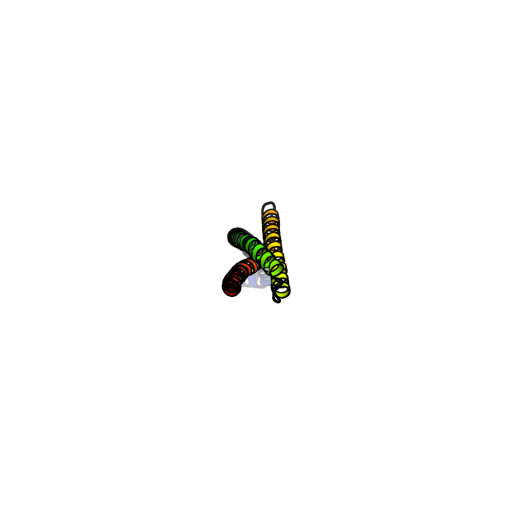 110 HIS A N 1
ATOM 901 C CA .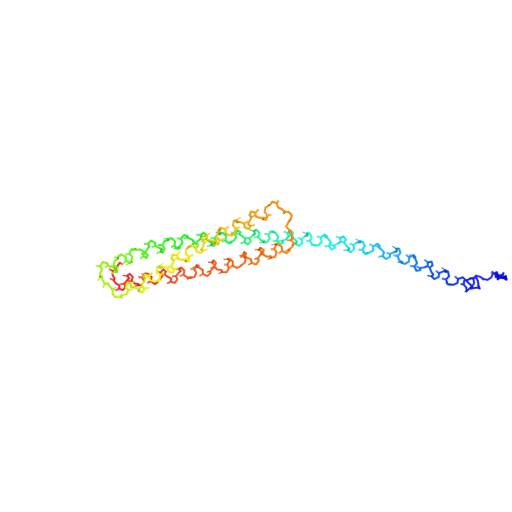 HIS A 1 110 ? -6.611 2.668 14.190 1.00 89.38 110 HIS A CA 1
ATOM 902 C C . HIS A 1 110 ? -5.328 3.495 13.988 1.00 89.38 110 HIS A C 1
ATOM 904 O O . HIS A 1 110 ? -5.220 4.232 13.011 1.00 89.38 110 HIS A O 1
ATOM 910 N N . SER A 1 111 ? -4.325 3.319 14.854 1.00 90.75 111 SER A N 1
ATOM 911 C CA . SER A 1 111 ? -3.009 3.954 14.695 1.00 90.75 111 SER A CA 1
ATOM 912 C C . SER A 1 111 ? -2.229 3.412 13.488 1.00 90.75 111 SER A C 1
ATOM 914 O O . SER A 1 111 ? -1.586 4.185 12.775 1.00 90.75 111 SER A O 1
ATOM 916 N N . ASP A 1 112 ? -2.322 2.109 13.207 1.00 89.62 112 ASP A N 1
ATOM 917 C CA . ASP A 1 112 ? -1.703 1.491 12.028 1.00 89.62 112 ASP A CA 1
ATOM 918 C C . ASP A 1 112 ? -2.312 2.060 10.724 1.00 89.62 112 ASP A C 1
ATOM 920 O O . ASP A 1 112 ? -1.577 2.362 9.780 1.00 89.62 112 ASP A O 1
ATOM 924 N N . ILE A 1 113 ? -3.630 2.320 10.693 1.00 89.56 113 ILE A N 1
ATOM 925 C CA . ILE A 1 113 ? -4.316 3.003 9.576 1.00 89.56 113 ILE A CA 1
ATOM 926 C C . ILE A 1 113 ? -3.739 4.412 9.347 1.00 89.56 113 ILE A C 1
ATOM 928 O O . ILE A 1 113 ? -3.452 4.780 8.205 1.00 89.56 113 ILE A O 1
ATOM 932 N N . GLU A 1 114 ? -3.522 5.199 10.407 1.00 89.12 114 GLU A N 1
ATOM 933 C CA . GLU A 1 114 ? -2.901 6.532 10.298 1.00 89.12 114 GLU A CA 1
ATOM 934 C C . GLU A 1 114 ? -1.455 6.457 9.789 1.00 89.12 114 GLU A C 1
ATOM 936 O O . GLU A 1 114 ? -1.025 7.273 8.961 1.00 89.12 114 GLU A O 1
ATOM 941 N N . SER A 1 115 ? -0.701 5.452 10.242 1.00 90.94 115 SER A N 1
ATOM 942 C CA . SER A 1 115 ? 0.653 5.194 9.751 1.00 90.94 115 SER A CA 1
ATOM 943 C C . SER A 1 115 ? 0.647 4.881 8.253 1.00 90.94 115 SER A C 1
ATOM 945 O O . SER A 1 115 ? 1.433 5.453 7.495 1.00 90.94 115 SER A O 1
ATOM 947 N N . HIS A 1 116 ? -0.284 4.043 7.791 1.00 88.75 116 HIS A N 1
ATOM 948 C CA . HIS A 1 116 ? -0.454 3.741 6.371 1.00 88.75 116 HIS A CA 1
ATOM 949 C C . HIS A 1 116 ? -0.836 4.971 5.548 1.00 88.75 116 HIS A C 1
ATOM 951 O O . HIS A 1 116 ? -0.248 5.183 4.486 1.00 88.75 116 HIS A O 1
ATOM 957 N N . ALA A 1 117 ? -1.732 5.826 6.048 1.00 88.69 117 ALA A N 1
ATOM 958 C CA . ALA A 1 117 ? -2.073 7.095 5.401 1.00 88.69 117 ALA A CA 1
ATOM 959 C C . ALA A 1 117 ? -0.836 7.996 5.234 1.00 88.69 117 ALA A C 1
ATOM 961 O O . ALA A 1 117 ? -0.587 8.555 4.160 1.00 88.69 117 ALA A O 1
ATOM 962 N N . THR A 1 118 ? -0.024 8.089 6.290 1.00 89.69 118 THR A N 1
ATOM 963 C CA . THR A 1 118 ? 1.217 8.871 6.301 1.00 89.69 118 THR A CA 1
ATOM 964 C C . THR A 1 118 ? 2.219 8.321 5.289 1.00 89.69 118 THR A C 1
ATOM 966 O O . THR A 1 118 ? 2.716 9.078 4.455 1.00 89.69 118 THR A O 1
ATOM 969 N N . ASN A 1 119 ? 2.449 7.004 5.288 1.00 88.88 119 ASN A N 1
ATOM 970 C CA . ASN A 1 119 ? 3.344 6.335 4.342 1.00 88.88 119 ASN A CA 1
ATOM 971 C C . ASN A 1 119 ? 2.915 6.579 2.891 1.00 88.88 119 ASN A C 1
ATOM 973 O O . ASN A 1 119 ? 3.749 6.893 2.041 1.00 88.88 119 ASN A O 1
ATOM 977 N N . LEU A 1 120 ? 1.612 6.498 2.609 1.00 88.62 120 LEU A N 1
ATOM 978 C CA . LEU A 1 120 ? 1.071 6.747 1.275 1.00 88.62 120 LEU A CA 1
ATOM 979 C C . LEU A 1 120 ? 1.336 8.187 0.818 1.00 88.62 120 LEU A C 1
ATOM 981 O O . LEU A 1 120 ? 1.767 8.413 -0.314 1.00 88.62 120 LEU A O 1
ATOM 985 N N . CYS A 1 121 ? 1.145 9.158 1.715 1.00 86.75 121 CYS A N 1
ATOM 986 C CA . CYS A 1 121 ? 1.415 10.570 1.455 1.00 86.75 121 CYS A CA 1
ATOM 987 C C . CYS A 1 121 ? 2.913 10.837 1.233 1.00 86.75 121 CYS A C 1
ATOM 989 O O . CYS A 1 121 ? 3.297 11.538 0.292 1.00 86.75 121 CYS A O 1
ATOM 991 N N . THR A 1 122 ? 3.787 10.244 2.051 1.00 88.00 122 THR A N 1
ATOM 992 C CA . THR A 1 122 ? 5.242 10.355 1.889 1.00 88.00 122 THR A CA 1
ATOM 993 C C . THR A 1 122 ? 5.702 9.765 0.555 1.00 88.00 122 THR A C 1
ATOM 995 O O . THR A 1 122 ? 6.471 10.413 -0.159 1.00 88.00 122 THR A O 1
ATOM 998 N N . THR A 1 123 ? 5.185 8.596 0.166 1.00 86.56 123 THR A N 1
ATOM 999 C CA . THR A 1 123 ? 5.494 7.979 -1.133 1.00 86.56 123 THR A CA 1
ATOM 1000 C C . THR A 1 123 ? 4.932 8.809 -2.290 1.00 86.56 123 THR A C 1
ATOM 1002 O O . THR A 1 123 ? 5.624 9.038 -3.276 1.00 86.56 123 THR A O 1
ATOM 1005 N N . ALA A 1 124 ? 3.719 9.357 -2.187 1.00 86.12 124 ALA A N 1
ATOM 1006 C CA . ALA A 1 124 ? 3.177 10.234 -3.230 1.00 86.12 124 ALA A CA 1
ATOM 1007 C C . ALA A 1 124 ? 4.048 11.490 -3.433 1.00 86.12 124 ALA A C 1
ATOM 1009 O O . ALA A 1 124 ? 4.336 11.886 -4.568 1.00 86.12 124 ALA A O 1
ATOM 1010 N N . ASN A 1 125 ? 4.524 12.087 -2.336 1.00 85.00 125 ASN A N 1
ATOM 1011 C CA . ASN A 1 125 ? 5.406 13.252 -2.368 1.00 85.00 125 ASN A CA 1
ATOM 1012 C C . ASN A 1 125 ? 6.791 12.932 -2.948 1.00 85.00 125 ASN A C 1
ATOM 1014 O O . ASN A 1 125 ? 7.327 13.744 -3.709 1.00 85.00 125 ASN A O 1
ATOM 1018 N N . SER A 1 126 ? 7.358 11.757 -2.655 1.00 83.38 126 SER A N 1
ATOM 1019 C CA . SER A 1 126 ? 8.648 11.344 -3.225 1.00 83.38 126 SER A CA 1
ATOM 1020 C C . SER A 1 126 ? 8.569 11.147 -4.746 1.00 83.38 126 SER A C 1
ATOM 1022 O O . SER A 1 126 ? 9.510 11.495 -5.464 1.00 83.38 126 SER A O 1
ATOM 1024 N N . LEU A 1 127 ? 7.416 10.701 -5.255 1.00 82.81 127 LEU A N 1
ATOM 1025 C CA . LEU A 1 127 ? 7.173 10.466 -6.682 1.00 82.81 127 LEU A CA 1
ATOM 1026 C C . LEU A 1 127 ? 6.809 11.730 -7.482 1.00 82.81 127 LEU A C 1
ATOM 1028 O O . LEU A 1 127 ? 6.948 11.749 -8.712 1.00 82.81 127 LEU A O 1
ATOM 1032 N N . LYS A 1 128 ? 6.338 12.793 -6.816 1.00 79.38 128 LYS A N 1
ATOM 1033 C CA . LYS A 1 128 ? 5.844 14.022 -7.464 1.00 79.38 128 LYS A CA 1
ATOM 1034 C C . LYS A 1 128 ? 6.947 14.822 -8.170 1.00 79.38 128 LYS A C 1
ATOM 1036 O O . LYS A 1 128 ? 6.715 15.316 -9.268 1.00 79.38 128 LYS A O 1
ATOM 1041 N N . ASN A 1 129 ? 8.144 14.914 -7.585 1.00 65.19 129 ASN A N 1
ATOM 1042 C CA . ASN A 1 129 ? 9.128 15.946 -7.957 1.00 65.19 129 ASN A CA 1
ATOM 1043 C C . ASN A 1 129 ? 10.462 15.427 -8.525 1.00 65.19 129 ASN A C 1
ATOM 1045 O O . ASN A 1 129 ? 11.414 16.199 -8.629 1.00 65.19 129 ASN A O 1
ATOM 1049 N N . LYS A 1 130 ? 10.578 14.142 -8.886 1.00 68.44 130 LYS A N 1
ATOM 1050 C CA . LYS A 1 130 ? 11.842 13.570 -9.385 1.00 68.44 130 LYS A CA 1
ATOM 1051 C C . LYS A 1 130 ? 11.645 12.655 -10.590 1.00 68.44 130 LYS A C 1
ATOM 1053 O O . LYS A 1 130 ? 10.581 12.065 -10.777 1.00 68.44 130 LYS A O 1
ATOM 1058 N N . VAL A 1 131 ? 12.697 12.537 -11.404 1.00 69.19 131 VAL A N 1
ATOM 1059 C CA . VAL A 1 131 ? 12.866 11.396 -12.311 1.00 69.19 131 VAL A CA 1
ATOM 1060 C C . VAL A 1 131 ? 13.129 10.192 -11.415 1.00 69.19 131 VAL A C 1
ATOM 1062 O O . VAL A 1 131 ? 14.178 10.115 -10.783 1.00 69.19 131 VAL A O 1
ATOM 1065 N N . VAL A 1 132 ? 12.136 9.317 -11.303 1.00 77.06 132 VAL A N 1
ATOM 1066 C CA . VAL A 1 132 ? 12.174 8.141 -10.432 1.00 77.06 132 VAL A CA 1
ATOM 1067 C C . VAL A 1 132 ? 12.716 6.970 -11.241 1.00 77.06 132 VAL A C 1
ATOM 1069 O O . VAL A 1 132 ? 12.297 6.751 -12.381 1.00 77.06 132 VAL A O 1
ATOM 1072 N N . SER A 1 133 ? 13.671 6.237 -10.681 1.00 81.94 133 SER A N 1
ATOM 1073 C CA . SER A 1 133 ? 14.190 5.026 -11.309 1.00 81.94 133 SER A CA 1
ATOM 1074 C C . SER A 1 133 ? 13.131 3.920 -11.323 1.00 81.94 133 SER A C 1
ATOM 1076 O O . SER A 1 133 ? 12.233 3.878 -10.484 1.00 81.94 133 SER A O 1
ATOM 1078 N N . MET A 1 134 ? 13.253 2.978 -12.260 1.00 79.75 134 MET A N 1
ATOM 1079 C CA . MET A 1 134 ? 12.333 1.838 -12.338 1.00 79.75 134 MET A CA 1
ATOM 1080 C C . MET A 1 134 ? 12.295 1.038 -11.025 1.00 79.75 134 MET A C 1
ATOM 1082 O O . MET A 1 134 ? 11.224 0.661 -10.568 1.00 79.75 134 MET A O 1
ATOM 1086 N N . LYS A 1 135 ? 13.455 0.859 -10.378 1.00 83.44 135 LYS A N 1
ATOM 1087 C CA . LYS A 1 135 ? 13.569 0.157 -9.094 1.00 83.44 135 LYS A CA 1
ATOM 1088 C C . LYS A 1 135 ? 12.792 0.862 -7.980 1.00 83.44 135 LYS A C 1
ATOM 1090 O O . LYS A 1 135 ? 12.093 0.213 -7.217 1.00 83.44 135 LYS A O 1
ATOM 1095 N N . GLU A 1 136 ? 12.891 2.188 -7.897 1.00 84.00 136 GLU A N 1
ATOM 1096 C CA . GLU A 1 136 ? 12.136 2.973 -6.912 1.00 84.00 136 GLU A CA 1
ATOM 1097 C C . GLU A 1 136 ? 10.624 2.911 -7.170 1.00 84.00 136 GLU A C 1
ATOM 1099 O O . GLU A 1 136 ? 9.851 2.843 -6.217 1.00 84.00 136 GLU A O 1
ATOM 1104 N N . LEU A 1 137 ? 10.195 2.892 -8.439 1.00 84.44 137 LEU A N 1
ATOM 1105 C CA . LEU A 1 137 ? 8.784 2.710 -8.790 1.00 84.44 137 LEU A CA 1
ATOM 1106 C C . LEU A 1 137 ? 8.270 1.316 -8.402 1.00 84.44 137 LEU A C 1
ATOM 1108 O O . LEU A 1 137 ? 7.151 1.204 -7.911 1.00 84.44 137 LEU A O 1
ATOM 1112 N N . GLU A 1 138 ? 9.071 0.268 -8.592 1.00 85.62 138 GLU A N 1
ATOM 1113 C CA . GLU A 1 138 ? 8.722 -1.101 -8.190 1.00 85.62 138 GLU A CA 1
ATOM 1114 C C . GLU A 1 138 ? 8.613 -1.231 -6.665 1.00 85.62 138 GLU A C 1
ATOM 1116 O O . GLU A 1 138 ? 7.609 -1.738 -6.170 1.00 85.62 138 GLU A O 1
ATOM 1121 N N . THR A 1 139 ? 9.574 -0.690 -5.909 1.00 87.94 139 THR A N 1
ATOM 1122 C CA . THR A 1 139 ? 9.507 -0.665 -4.437 1.00 87.94 139 THR A CA 1
ATOM 1123 C C . THR A 1 139 ? 8.301 0.129 -3.933 1.00 87.94 139 THR A C 1
ATOM 1125 O O . THR A 1 139 ? 7.622 -0.287 -2.995 1.00 87.94 139 THR A O 1
ATOM 1128 N N . ALA A 1 140 ? 7.997 1.267 -4.561 1.00 87.12 140 ALA A N 1
ATOM 1129 C CA . ALA A 1 140 ? 6.817 2.047 -4.210 1.00 87.12 140 ALA A CA 1
ATOM 1130 C C . ALA A 1 140 ? 5.517 1.289 -4.533 1.00 87.12 140 ALA A C 1
ATOM 1132 O O . ALA A 1 140 ? 4.567 1.365 -3.757 1.00 87.12 140 ALA A O 1
ATOM 1133 N N . LEU A 1 141 ? 5.472 0.537 -5.638 1.00 87.38 141 LEU A N 1
ATOM 1134 C CA . LEU A 1 141 ? 4.316 -0.287 -5.985 1.00 87.38 141 LEU A CA 1
ATOM 1135 C C . LEU A 1 141 ? 4.099 -1.402 -4.958 1.00 87.38 141 LEU A C 1
ATOM 1137 O O . LEU A 1 141 ? 2.963 -1.617 -4.543 1.00 87.38 141 LEU A O 1
ATOM 1141 N N . GLU A 1 142 ? 5.163 -2.088 -4.542 1.00 89.56 142 GLU A N 1
ATOM 1142 C CA . GLU A 1 142 ? 5.103 -3.146 -3.528 1.00 89.56 142 GLU A CA 1
ATOM 1143 C C . GLU A 1 142 ? 4.548 -2.609 -2.202 1.00 89.56 142 GLU A C 1
ATOM 1145 O O . GLU A 1 142 ? 3.598 -3.171 -1.658 1.00 89.56 142 GLU A O 1
ATOM 1150 N N . LEU A 1 143 ? 5.051 -1.457 -1.746 1.00 89.31 143 LEU A N 1
ATOM 1151 C CA . LEU A 1 143 ? 4.565 -0.798 -0.533 1.00 89.31 143 LEU A CA 1
ATOM 1152 C C . LEU A 1 143 ? 3.078 -0.424 -0.630 1.00 89.31 143 LEU A C 1
ATOM 1154 O O . LEU A 1 143 ? 2.302 -0.738 0.269 1.00 89.31 143 LEU A O 1
ATOM 1158 N N . VAL A 1 144 ? 2.668 0.250 -1.710 1.00 89.12 144 VAL A N 1
ATOM 1159 C CA . VAL A 1 144 ? 1.273 0.698 -1.884 1.00 89.12 144 VAL A CA 1
ATOM 1160 C C . VAL A 1 144 ? 0.326 -0.496 -2.044 1.00 89.12 144 VAL A C 1
ATOM 1162 O O . VAL A 1 144 ? -0.807 -0.448 -1.572 1.00 89.12 144 VAL A O 1
ATOM 1165 N N . SER A 1 145 ? 0.785 -1.583 -2.667 1.00 87.44 145 SER A N 1
ATOM 1166 C CA . SER A 1 145 ? 0.004 -2.819 -2.787 1.00 87.44 145 SER A CA 1
ATOM 1167 C C . SER A 1 145 ? -0.163 -3.511 -1.435 1.00 87.44 145 SER A C 1
ATOM 1169 O O . SER A 1 145 ? -1.263 -3.959 -1.125 1.00 87.44 145 SER A O 1
ATOM 1171 N N . GLY A 1 146 ? 0.888 -3.553 -0.608 1.00 88.50 146 GLY A N 1
ATOM 1172 C CA . GLY A 1 146 ? 0.806 -4.069 0.761 1.00 88.50 146 GLY A CA 1
ATOM 1173 C C . GLY A 1 146 ? -0.212 -3.294 1.599 1.00 88.50 146 GLY A C 1
ATOM 1174 O O . GLY A 1 146 ? -1.131 -3.889 2.155 1.00 88.50 146 GLY A O 1
ATOM 1175 N N . ILE A 1 147 ? -0.133 -1.959 1.566 1.00 88.75 147 ILE A N 1
ATOM 1176 C CA . ILE A 1 147 ? -1.089 -1.084 2.261 1.00 88.75 147 ILE A CA 1
ATOM 1177 C C . ILE A 1 147 ? -2.534 -1.346 1.805 1.00 88.75 147 ILE A C 1
ATOM 1179 O O . ILE A 1 147 ? -3.446 -1.313 2.627 1.00 88.75 147 ILE A O 1
ATOM 1183 N N . MET A 1 148 ? -2.756 -1.649 0.524 1.00 85.81 148 MET A N 1
ATOM 1184 C CA . MET A 1 148 ? -4.094 -1.947 -0.002 1.00 85.81 148 MET A CA 1
ATOM 1185 C C . MET A 1 148 ? -4.678 -3.227 0.582 1.00 85.81 148 MET A C 1
ATOM 1187 O O . MET A 1 148 ? -5.857 -3.267 0.940 1.00 85.81 148 MET A O 1
ATOM 1191 N N . VAL A 1 149 ? -3.854 -4.272 0.667 1.00 88.19 149 VAL A N 1
ATOM 1192 C CA . VAL A 1 149 ? -4.248 -5.554 1.254 1.00 88.19 149 VAL A CA 1
ATOM 1193 C C . VAL A 1 149 ? -4.580 -5.368 2.733 1.00 88.19 149 VAL A C 1
ATOM 1195 O O . VAL A 1 149 ? -5.633 -5.827 3.180 1.00 88.19 149 VAL A O 1
ATOM 1198 N N . ASP A 1 150 ? -3.741 -4.632 3.460 1.00 87.12 150 ASP A N 1
ATOM 1199 C CA . ASP A 1 150 ? -3.950 -4.355 4.881 1.00 87.12 150 ASP A CA 1
ATOM 1200 C C . ASP A 1 150 ? -5.213 -3.509 5.107 1.00 87.12 150 ASP A C 1
ATOM 1202 O O . ASP A 1 150 ? -6.056 -3.866 5.930 1.00 87.12 150 ASP A O 1
ATOM 1206 N N . ALA A 1 151 ? -5.427 -2.459 4.304 1.00 82.06 151 ALA A N 1
ATOM 1207 C CA . ALA A 1 151 ? -6.629 -1.625 4.358 1.00 82.06 151 ALA A CA 1
ATOM 1208 C C . ALA A 1 151 ? -7.915 -2.428 4.106 1.00 82.06 151 ALA A C 1
ATOM 1210 O O . ALA A 1 151 ? -8.903 -2.270 4.825 1.0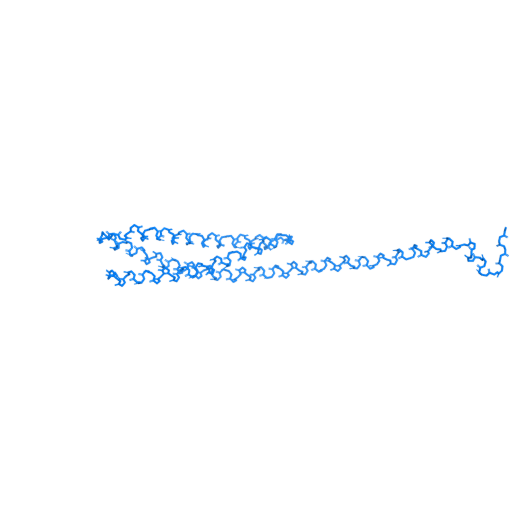0 82.06 151 ALA A O 1
ATOM 1211 N N . ALA A 1 152 ? -7.909 -3.339 3.130 1.00 83.88 152 ALA A N 1
ATOM 1212 C CA . ALA A 1 152 ? -9.034 -4.244 2.904 1.00 83.88 152 ALA A CA 1
ATOM 1213 C C . ALA A 1 152 ? -9.252 -5.202 4.094 1.00 83.88 152 ALA A C 1
ATOM 1215 O O . ALA A 1 152 ? -10.393 -5.468 4.485 1.00 83.88 152 ALA A O 1
ATOM 1216 N N . GLY A 1 153 ? -8.167 -5.688 4.704 1.00 85.88 153 GLY A N 1
ATOM 1217 C CA . GLY A 1 153 ? -8.202 -6.490 5.927 1.00 85.88 153 GLY A CA 1
ATOM 1218 C C . GLY A 1 153 ? -8.837 -5.746 7.103 1.00 85.88 153 GLY A C 1
ATOM 1219 O O . GLY A 1 153 ? -9.697 -6.301 7.794 1.00 85.88 153 GLY A O 1
ATOM 1220 N N . PHE A 1 154 ? -8.491 -4.470 7.285 1.00 84.81 154 PHE A N 1
ATOM 1221 C CA . PHE A 1 154 ? -9.041 -3.625 8.342 1.00 84.81 154 PHE A CA 1
ATOM 1222 C C . PHE A 1 154 ? -10.556 -3.465 8.230 1.00 84.81 154 PHE A C 1
ATOM 1224 O O . PHE A 1 154 ? -11.246 -3.582 9.240 1.00 84.81 154 PHE A O 1
ATOM 1231 N N . ILE A 1 155 ? -11.106 -3.279 7.027 1.00 80.69 155 ILE A N 1
ATOM 1232 C CA . ILE A 1 155 ? -12.563 -3.165 6.833 1.00 80.69 155 ILE A CA 1
ATOM 1233 C C . ILE A 1 155 ? -13.288 -4.429 7.313 1.00 80.69 155 ILE A C 1
ATOM 1235 O O . ILE A 1 155 ? -14.295 -4.336 8.022 1.00 80.69 155 ILE A O 1
ATOM 1239 N N . ASN A 1 156 ? -12.768 -5.607 6.966 1.00 84.12 156 ASN A N 1
ATOM 1240 C CA . ASN A 1 156 ? -13.348 -6.879 7.401 1.00 84.12 156 ASN A CA 1
ATOM 1241 C C . ASN A 1 156 ? -13.248 -7.050 8.922 1.00 84.12 156 ASN A C 1
ATOM 1243 O O . ASN A 1 156 ? -14.204 -7.482 9.571 1.00 84.12 156 ASN A O 1
ATOM 1247 N N . GLN A 1 157 ? -12.112 -6.663 9.506 1.00 85.38 157 GLN A N 1
ATOM 1248 C CA . GLN A 1 157 ? -11.916 -6.693 10.951 1.00 85.38 157 GLN A CA 1
ATOM 1249 C C . GLN A 1 157 ? -12.871 -5.732 11.678 1.00 85.38 157 GLN A C 1
ATOM 1251 O O . GLN A 1 157 ? -13.461 -6.115 12.688 1.00 85.38 157 GLN A O 1
ATOM 1256 N N . ALA A 1 158 ? -13.072 -4.521 11.150 1.00 81.94 158 ALA A N 1
ATOM 1257 C CA . ALA A 1 158 ? -14.005 -3.534 11.687 1.00 81.94 158 ALA A CA 1
ATOM 1258 C C . ALA A 1 158 ? -15.431 -4.090 11.748 1.00 81.94 158 ALA A C 1
ATOM 1260 O O . ALA A 1 158 ? -16.083 -3.991 12.784 1.00 81.94 158 ALA A O 1
ATOM 1261 N N . MET A 1 159 ? -15.896 -4.733 10.671 1.00 83.88 159 MET A N 1
ATOM 1262 C CA . MET A 1 159 ? -17.224 -5.353 10.636 1.00 83.88 159 MET A CA 1
ATOM 1263 C C . MET A 1 159 ? -17.381 -6.439 11.704 1.00 83.88 159 MET A C 1
ATOM 1265 O O . MET A 1 159 ? -18.363 -6.430 12.441 1.00 83.88 159 MET A O 1
ATOM 1269 N N . GLY A 1 160 ? -16.400 -7.339 11.833 1.00 85.25 160 GLY A N 1
ATOM 1270 C CA . GLY A 1 160 ? -16.444 -8.393 12.850 1.00 85.25 160 GLY A CA 1
ATOM 1271 C C . GLY A 1 160 ? -16.476 -7.841 14.278 1.00 85.25 160 GLY A C 1
ATOM 1272 O O . GLY A 1 160 ? -17.208 -8.351 15.127 1.00 85.25 160 GLY A O 1
ATOM 1273 N N . ILE A 1 161 ? -15.720 -6.771 14.539 1.00 86.06 161 ILE A N 1
ATOM 1274 C CA . ILE A 1 161 ? -15.691 -6.110 15.848 1.00 86.06 161 ILE A CA 1
ATOM 1275 C C . ILE A 1 161 ? -17.012 -5.385 16.122 1.00 86.06 161 ILE A C 1
ATOM 1277 O O . ILE A 1 161 ? -17.549 -5.533 17.216 1.00 86.06 161 ILE A O 1
ATOM 1281 N N . ALA A 1 162 ? -17.567 -4.665 15.146 1.00 84.62 162 ALA A N 1
ATOM 1282 C CA . ALA A 1 162 ? -18.853 -3.983 15.287 1.00 84.62 162 ALA A CA 1
ATOM 1283 C C . ALA A 1 162 ? -19.982 -4.968 15.640 1.00 84.62 162 ALA A C 1
ATOM 1285 O O . ALA A 1 162 ? -20.698 -4.764 16.618 1.00 84.62 162 ALA A O 1
ATOM 1286 N N . THR A 1 163 ? -20.074 -6.102 14.937 1.00 86.69 163 THR A N 1
ATOM 1287 C CA . THR A 1 163 ? -21.054 -7.152 15.260 1.00 86.69 163 THR A CA 1
ATOM 1288 C C . THR A 1 163 ? -20.838 -7.736 16.660 1.00 86.69 163 THR A C 1
ATOM 1290 O O . THR A 1 163 ? -21.801 -8.007 17.377 1.00 86.69 163 THR A O 1
ATOM 1293 N N . ALA A 1 164 ? -19.584 -7.913 17.089 1.00 84.44 164 ALA A N 1
ATOM 1294 C CA . ALA A 1 164 ? -19.287 -8.393 18.437 1.00 84.44 164 ALA A CA 1
ATOM 1295 C C . ALA A 1 164 ? -19.730 -7.397 19.526 1.00 84.44 164 ALA A C 1
ATOM 1297 O O . ALA A 1 164 ? -20.243 -7.822 20.561 1.00 84.44 164 ALA A O 1
ATOM 1298 N N . ILE A 1 165 ? -19.573 -6.089 19.289 1.00 85.94 165 ILE A N 1
ATOM 1299 C CA . ILE A 1 165 ? -20.064 -5.032 20.188 1.00 85.94 165 ILE A CA 1
ATOM 1300 C C . ILE A 1 165 ? -21.586 -5.072 20.283 1.00 85.94 165 ILE A C 1
ATOM 1302 O O . ILE A 1 165 ? -22.120 -5.041 21.388 1.00 85.94 165 ILE A O 1
ATOM 1306 N N . GLU A 1 166 ? -22.287 -5.141 19.151 1.00 87.12 166 GLU A N 1
ATOM 1307 C CA . GLU A 1 166 ? -23.754 -5.182 19.126 1.00 87.12 166 GLU A CA 1
ATOM 1308 C C . GLU A 1 166 ? -24.307 -6.406 19.861 1.00 87.12 166 GLU A C 1
ATOM 1310 O O . GLU A 1 166 ? -25.244 -6.284 20.655 1.00 87.12 166 GLU A O 1
ATOM 1315 N N . ASN A 1 167 ? -23.704 -7.579 19.648 1.00 87.12 167 ASN A N 1
ATOM 1316 C CA . ASN A 1 167 ? -24.093 -8.800 20.349 1.00 87.12 167 ASN A CA 1
ATOM 1317 C C . ASN A 1 167 ? -23.876 -8.671 21.857 1.00 87.12 167 ASN A C 1
ATOM 1319 O O . ASN A 1 167 ? -24.780 -8.978 22.629 1.00 87.12 167 ASN A O 1
ATOM 1323 N N . LEU A 1 168 ? -22.726 -8.142 22.280 1.00 85.12 168 LEU A N 1
ATOM 1324 C CA . LEU A 1 168 ? -22.438 -7.923 23.694 1.00 85.12 168 LEU A CA 1
ATOM 1325 C C . LEU A 1 168 ? -23.413 -6.923 24.330 1.00 85.12 168 LEU A C 1
ATOM 1327 O O . LEU A 1 168 ? -23.911 -7.167 25.428 1.00 85.12 168 LEU A O 1
ATOM 1331 N N . LYS A 1 169 ? -23.717 -5.816 23.640 1.00 85.81 169 LYS A N 1
ATOM 1332 C CA . LYS A 1 169 ? -24.722 -4.840 24.086 1.00 85.81 169 LYS A CA 1
ATOM 1333 C C . LYS A 1 169 ? -26.075 -5.516 24.296 1.00 85.81 169 LYS A C 1
ATOM 1335 O O . LYS A 1 169 ? -26.687 -5.359 25.350 1.00 85.81 169 LYS A O 1
ATOM 1340 N N . ARG A 1 170 ? -26.504 -6.351 23.343 1.00 87.06 170 ARG A N 1
ATOM 1341 C CA . ARG A 1 170 ? -27.757 -7.113 23.435 1.00 87.06 170 ARG A CA 1
ATOM 1342 C C . ARG A 1 170 ? -27.750 -8.120 24.589 1.00 87.06 170 ARG A C 1
ATOM 1344 O O . ARG A 1 170 ? -28.724 -8.176 25.332 1.00 87.06 170 ARG A O 1
ATOM 1351 N N . GLU A 1 171 ? -26.683 -8.898 24.750 1.00 86.25 171 GLU A N 1
ATOM 1352 C CA . GLU A 1 171 ? -26.560 -9.922 25.799 1.00 86.25 171 GLU A CA 1
ATOM 1353 C C . GLU A 1 171 ? -26.527 -9.318 27.204 1.00 86.25 171 GLU A C 1
ATOM 1355 O O . GLU A 1 171 ? -27.120 -9.860 28.137 1.00 86.25 171 GLU A O 1
ATOM 1360 N N . LYS A 1 172 ? -25.843 -8.182 27.361 1.00 80.56 172 LYS A N 1
ATOM 1361 C CA . LYS A 1 172 ? -25.662 -7.516 28.653 1.00 80.56 172 LYS A CA 1
ATOM 1362 C C . LYS A 1 172 ? -26.726 -6.450 28.926 1.00 80.56 172 LYS A C 1
ATOM 1364 O O . LYS A 1 172 ? -26.757 -5.915 30.031 1.00 80.56 172 LYS A O 1
ATOM 1369 N N . GLY A 1 173 ? -27.597 -6.130 27.968 1.00 80.06 173 GLY A N 1
ATOM 1370 C CA . GLY A 1 173 ? -28.581 -5.049 28.089 1.00 80.06 173 GLY A CA 1
ATOM 1371 C C . GLY A 1 173 ? -27.914 -3.690 28.323 1.00 80.06 173 GLY A C 1
ATOM 1372 O O . GLY A 1 173 ? -28.217 -3.019 29.315 1.00 80.06 173 GLY A O 1
ATOM 1373 N N . ILE A 1 174 ? -26.931 -3.360 27.481 1.00 73.69 174 ILE A N 1
ATOM 1374 C CA . ILE A 1 174 ? -26.218 -2.071 27.434 1.00 73.69 174 ILE A CA 1
ATOM 1375 C C . ILE A 1 174 ? -26.761 -1.251 26.266 1.00 73.69 174 ILE A C 1
ATOM 1377 O O . ILE A 1 174 ? -26.936 -1.839 25.176 1.00 73.69 174 ILE A O 1
#

Radius of gyration: 34.82 Å; chains: 1; bounding box: 82×31×106 Å

pLDDT: mean 84.79, std 6.93, range [46.38, 91.12]

Secondary structure (DSSP, 8-state):
----SSHHHHHHHTHHHHHHHHHHHHHHHHHHHHHHHHHHHHHHHHHHHHHHHHHHHHHHHHHHHHHHHHHHHHHHHHHHHHHHHHHHHHTT-TTHHHHHHHHHHHHHHHHHHHHHHHHHHHHHHHHHSS---HHHHHHHHHHHHHHHHHHHHHHHHHHHHHHHHHHHHHHHT-

Foldseek 3Di:
DPPDPDPVSVCVVCVVVVVVVVVVVVVVVVVVVVVVVVVVVVVVQVVVLVVLLVVLVVLLVVLVVLLVVLLVLLVVLLVLLVVVLVVCVVVVPPCNVVSVVVSVVSVVLNVVSVVLVVLSVVLVVVSPPDPDDPVSSVVSSVSSVVSSVSSVVSVVVSVVSVVVSVVSCVVVVD

Sequence (174 aa):
MCDSKDFWSWLG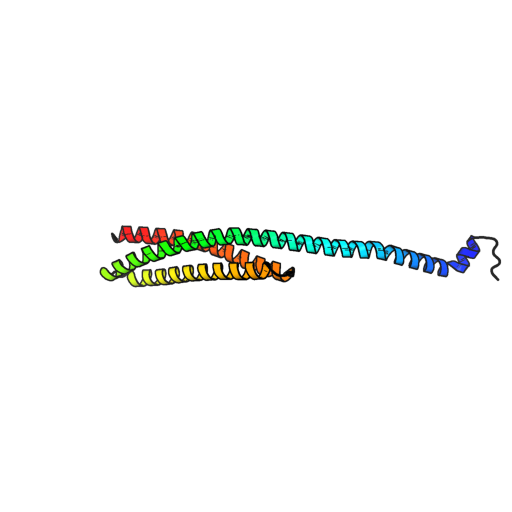CNAGQIQILIAVIALLLAIIPIRHAYRQLKLSNAQRAFELKINLYRLMTENIQLINQSYEKFSEIIKEYTIVIAELKRRNDSELNKHEGIFVRVIKVHSDIESHATNLCTTANSLKNKVVSMKELETALELVSGIMVDAAGFINQAMGIATAIENLKREKGI